Protein AF-A0AA88HBQ2-F1 (afdb_monomer_lite)

Radius of gyration: 17.62 Å; chains: 1; bounding box: 60×36×37 Å

Foldseek 3Di:
DDDDDDDDPPPDDPVVLLVVLLVCVVVVDDLVVSCVVSVHPSVSNVVVNVVCVVVVDDDDDDDDDDDPDDPDDD

Structure (mmCIF, N/CA/C/O backbone):
data_AF-A0AA88HBQ2-F1
#
_entry.id   AF-A0AA88HBQ2-F1
#
loop_
_atom_site.group_PDB
_atom_site.id
_atom_site.type_symbol
_atom_site.label_atom_id
_atom_site.label_alt_id
_atom_site.label_comp_id
_atom_site.label_asym_id
_atom_site.label_entity_id
_atom_site.label_seq_id
_atom_site.pdbx_PDB_ins_code
_atom_site.Cartn_x
_atom_site.Cartn_y
_atom_site.Cartn_z
_atom_site.occupancy
_atom_site.B_iso_or_equiv
_atom_site.auth_seq_id
_atom_site.auth_comp_id
_atom_site.auth_asym_id
_atom_site.auth_atom_id
_atom_site.pdbx_PDB_model_num
ATOM 1 N N . MET A 1 1 ? 33.094 -16.084 -24.714 1.00 61.12 1 MET A N 1
ATOM 2 C CA . MET A 1 1 ? 32.645 -14.871 -23.989 1.00 61.12 1 MET A CA 1
ATOM 3 C C . MET A 1 1 ? 31.246 -15.128 -23.427 1.00 61.12 1 MET A C 1
ATOM 5 O O . MET A 1 1 ? 30.390 -15.541 -24.194 1.00 61.12 1 MET A O 1
ATOM 9 N N . ARG A 1 2 ? 31.015 -14.993 -22.110 1.00 72.25 2 ARG A N 1
ATOM 10 C CA . ARG A 1 2 ? 29.723 -15.315 -21.461 1.00 72.25 2 ARG A CA 1
ATOM 1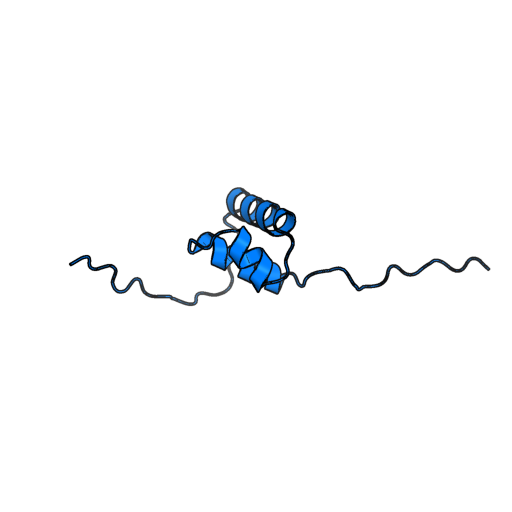1 C C . ARG A 1 2 ? 28.843 -14.060 -21.414 1.00 72.25 2 ARG A C 1
ATOM 13 O O . ARG A 1 2 ? 29.174 -13.119 -20.703 1.00 72.25 2 ARG A O 1
ATOM 20 N N . THR A 1 3 ? 27.745 -14.023 -22.165 1.00 72.31 3 THR A N 1
ATOM 21 C CA . THR A 1 3 ? 26.795 -12.899 -22.133 1.00 72.31 3 THR A CA 1
ATOM 22 C C . THR A 1 3 ? 25.806 -13.092 -20.988 1.00 72.31 3 THR A C 1
ATOM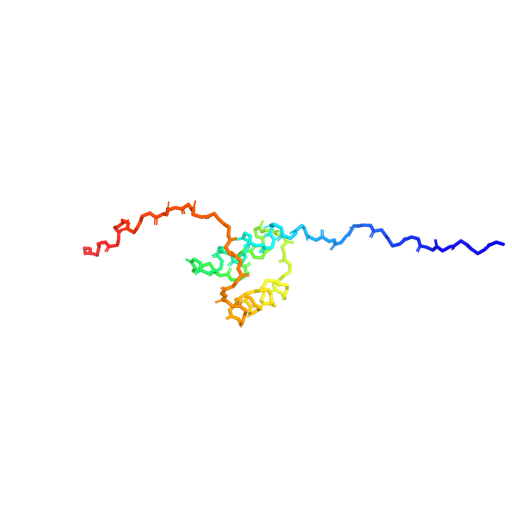 24 O O . THR A 1 3 ? 24.951 -13.976 -21.027 1.00 72.31 3 THR A O 1
ATOM 27 N N . TYR A 1 4 ? 25.935 -12.281 -19.941 1.00 71.50 4 TYR A N 1
ATOM 28 C CA . TYR A 1 4 ? 24.985 -12.261 -18.833 1.00 71.50 4 TYR A CA 1
ATOM 29 C C . TYR A 1 4 ? 23.662 -11.633 -19.290 1.00 71.50 4 TYR A C 1
ATOM 31 O O . TYR A 1 4 ? 23.647 -10.540 -19.855 1.00 71.50 4 TYR A O 1
ATOM 39 N N . LYS A 1 5 ? 22.542 -12.318 -19.027 1.00 65.12 5 LYS A N 1
ATOM 40 C CA . LYS A 1 5 ? 21.192 -11.765 -19.201 1.00 65.12 5 LYS A CA 1
ATOM 41 C C . LYS A 1 5 ? 21.054 -10.559 -18.264 1.00 65.12 5 LYS A C 1
ATOM 43 O O . LYS A 1 5 ? 21.057 -10.730 -17.045 1.00 65.12 5 LYS A O 1
ATOM 48 N N . ARG A 1 6 ? 20.959 -9.344 -18.812 1.00 63.97 6 ARG A N 1
ATOM 49 C CA . ARG A 1 6 ? 20.623 -8.151 -18.020 1.00 63.97 6 ARG A CA 1
ATOM 50 C C . ARG A 1 6 ? 19.199 -8.326 -17.488 1.00 63.97 6 ARG A C 1
ATOM 52 O O . ARG A 1 6 ? 18.300 -8.660 -18.259 1.00 63.97 6 ARG A O 1
ATOM 59 N N . LYS A 1 7 ? 18.995 -8.157 -16.178 1.00 61.00 7 LYS A N 1
ATOM 60 C CA . LYS A 1 7 ? 17.642 -8.106 -15.609 1.00 61.00 7 LYS A CA 1
ATOM 61 C C . LYS A 1 7 ? 16.980 -6.841 -16.155 1.00 61.00 7 LYS A C 1
ATOM 63 O O . LYS A 1 7 ? 17.499 -5.752 -15.952 1.00 61.00 7 LYS A O 1
ATOM 68 N N . THR A 1 8 ? 15.903 -7.001 -16.910 1.00 53.84 8 THR A N 1
ATOM 69 C CA . THR A 1 8 ? 15.107 -5.889 -17.435 1.00 53.84 8 THR A CA 1
ATOM 70 C C . THR A 1 8 ? 14.461 -5.117 -16.286 1.00 53.84 8 THR A C 1
ATOM 72 O O . THR A 1 8 ? 13.944 -5.730 -15.354 1.00 53.84 8 THR A O 1
ATOM 75 N N . GLU A 1 9 ? 14.447 -3.790 -16.385 1.00 57.53 9 GLU A N 1
ATOM 76 C CA . GLU A 1 9 ? 13.879 -2.835 -15.412 1.00 57.53 9 GLU A CA 1
ATOM 77 C C . GLU A 1 9 ? 12.342 -2.953 -15.240 1.00 57.53 9 GLU A C 1
ATOM 79 O O . GLU A 1 9 ? 11.769 -2.420 -14.289 1.00 57.53 9 GLU A O 1
ATOM 84 N N . ASN A 1 10 ? 11.684 -3.714 -16.126 1.00 49.50 10 ASN A N 1
ATOM 85 C CA . ASN A 1 10 ? 10.230 -3.851 -16.312 1.00 49.50 10 ASN A CA 1
ATOM 86 C C . ASN A 1 10 ? 9.463 -4.612 -15.211 1.00 49.50 10 ASN A C 1
ATOM 88 O O . ASN A 1 10 ? 8.664 -5.502 -15.496 1.00 49.50 10 ASN A O 1
ATOM 92 N N . GLY A 1 11 ? 9.655 -4.272 -13.942 1.00 55.69 11 GLY A N 1
ATOM 93 C CA . GLY A 1 11 ? 8.820 -4.842 -12.876 1.00 55.69 11 GLY A CA 1
ATOM 94 C C . GLY A 1 11 ? 8.751 -4.036 -11.592 1.00 55.69 11 GLY A C 1
ATOM 95 O O . GLY A 1 11 ? 8.095 -4.464 -10.643 1.00 55.69 11 GLY A O 1
ATOM 96 N N . THR A 1 12 ? 9.424 -2.889 -11.537 1.00 69.12 12 THR A N 1
ATOM 97 C CA . THR A 1 12 ? 9.504 -2.108 -10.306 1.00 69.12 12 THR A CA 1
ATOM 98 C C . THR A 1 12 ? 8.461 -1.006 -10.357 1.00 69.12 12 THR A C 1
ATOM 100 O O . THR A 1 12 ? 8.623 -0.015 -11.061 1.00 69.12 12 THR A O 1
ATOM 103 N N . ILE A 1 13 ? 7.364 -1.199 -9.624 1.00 76.00 13 ILE A N 1
ATOM 104 C CA . ILE A 1 13 ? 6.372 -0.145 -9.396 1.00 76.00 13 ILE A CA 1
ATOM 105 C C . ILE A 1 13 ? 7.100 1.019 -8.710 1.00 76.00 13 ILE A C 1
ATOM 107 O O . ILE 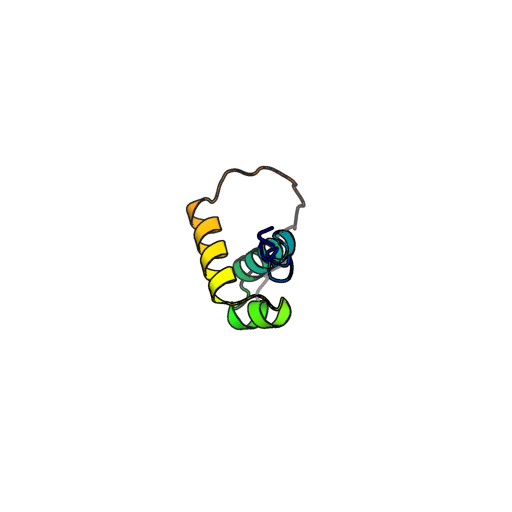A 1 13 ? 7.797 0.770 -7.717 1.00 76.00 13 ILE A O 1
ATOM 111 N N . PRO A 1 14 ? 6.963 2.264 -9.202 1.00 82.62 14 PRO A N 1
ATOM 112 C CA . PRO A 1 14 ? 7.641 3.395 -8.595 1.00 82.62 14 PRO A CA 1
ATOM 113 C C . PRO A 1 14 ? 7.275 3.515 -7.108 1.00 82.62 14 PRO A C 1
ATOM 115 O O . PRO A 1 14 ? 6.104 3.363 -6.740 1.00 82.62 14 PRO A O 1
ATOM 118 N N . PRO A 1 15 ? 8.251 3.799 -6.231 1.00 82.69 15 PRO A N 1
ATOM 119 C CA . PRO A 1 15 ? 8.015 3.846 -4.791 1.00 82.69 15 PRO A CA 1
ATOM 120 C C . PRO A 1 15 ? 7.003 4.930 -4.396 1.00 82.69 15 PRO A C 1
ATOM 122 O O . PRO A 1 15 ? 6.297 4.769 -3.405 1.00 82.69 15 PRO A O 1
ATOM 125 N N . GLU A 1 16 ? 6.903 6.009 -5.170 1.00 85.12 16 GLU A N 1
ATOM 126 C CA . GLU A 1 16 ? 5.928 7.092 -4.983 1.00 85.12 16 GLU A CA 1
ATOM 127 C C . GLU A 1 16 ? 4.486 6.605 -5.159 1.00 85.12 16 GLU A C 1
ATOM 129 O O . GLU A 1 16 ? 3.630 6.872 -4.318 1.00 85.12 16 GLU A O 1
ATOM 134 N N . VAL A 1 17 ? 4.237 5.798 -6.192 1.00 87.38 17 VAL A N 1
ATOM 135 C CA . VAL A 1 17 ? 2.915 5.228 -6.492 1.00 87.38 17 VAL A CA 1
ATOM 136 C C . VAL A 1 17 ? 2.484 4.272 -5.372 1.00 87.38 17 VAL A C 1
ATOM 138 O O . VAL A 1 17 ? 1.324 4.262 -4.959 1.00 87.38 17 VAL A O 1
ATOM 141 N N . ILE A 1 18 ? 3.433 3.517 -4.803 1.00 87.12 18 ILE A N 1
ATOM 142 C CA . ILE A 1 18 ? 3.180 2.670 -3.628 1.00 87.12 18 ILE A CA 1
ATOM 143 C C . ILE A 1 18 ? 2.829 3.522 -2.402 1.00 87.12 18 ILE A C 1
ATOM 145 O O . ILE A 1 18 ? 1.880 3.181 -1.698 1.00 87.12 18 ILE A O 1
ATOM 149 N N . ARG A 1 19 ? 3.544 4.631 -2.152 1.00 87.25 19 ARG A N 1
ATOM 150 C CA . ARG A 1 19 ? 3.246 5.540 -1.028 1.00 87.25 19 ARG A CA 1
ATOM 151 C C . ARG A 1 19 ? 1.847 6.144 -1.139 1.00 87.25 19 ARG A C 1
ATOM 153 O O . ARG A 1 19 ? 1.098 6.076 -0.171 1.00 87.25 19 ARG A O 1
ATOM 160 N N . GLN A 1 20 ? 1.466 6.634 -2.318 1.00 89.69 20 GLN A N 1
ATOM 161 C CA . GLN A 1 20 ? 0.116 7.154 -2.567 1.00 89.69 20 GLN A CA 1
ATOM 162 C C . GLN A 1 20 ? -0.960 6.082 -2.334 1.00 89.69 20 GLN A C 1
ATOM 164 O O . GLN A 1 20 ? -1.987 6.347 -1.714 1.00 89.69 20 GLN A O 1
ATOM 169 N N . GLY A 1 21 ? -0.715 4.843 -2.778 1.00 90.75 21 GLY A N 1
ATOM 170 C CA . GLY A 1 21 ? -1.626 3.725 -2.527 1.00 90.75 21 GLY A CA 1
ATOM 171 C C . GLY A 1 21 ? -1.765 3.383 -1.038 1.00 90.75 21 GLY A C 1
ATOM 172 O O . GLY A 1 21 ? -2.867 3.113 -0.567 1.00 90.75 21 GLY A O 1
ATOM 173 N N . VAL A 1 22 ? -0.666 3.419 -0.281 1.00 90.19 22 VAL A N 1
ATOM 174 C CA . VAL A 1 22 ? -0.675 3.234 1.181 1.00 90.19 22 VAL A CA 1
ATOM 175 C C . VAL A 1 22 ? -1.462 4.353 1.865 1.00 90.19 22 VAL A C 1
ATOM 177 O O . VAL A 1 22 ? -2.306 4.054 2.704 1.00 90.19 22 VAL A O 1
ATOM 180 N N . GLN A 1 23 ? -1.251 5.611 1.473 1.00 90.00 23 GLN A N 1
ATOM 181 C CA . GLN A 1 23 ? -1.965 6.762 2.028 1.00 90.00 23 GLN A CA 1
ATOM 182 C C . GLN A 1 23 ? -3.483 6.653 1.819 1.00 90.00 23 GLN A C 1
ATOM 184 O O . GLN A 1 23 ? -4.230 6.716 2.790 1.00 90.00 23 GLN A O 1
ATOM 189 N N . LYS A 1 24 ? -3.939 6.345 0.596 1.00 91.44 24 LYS A N 1
ATOM 190 C CA . LYS A 1 24 ? -5.368 6.114 0.301 1.00 91.44 24 LYS A CA 1
ATOM 191 C C . LYS A 1 24 ? -5.989 5.007 1.162 1.00 91.44 24 LYS A C 1
ATOM 193 O O . LYS A 1 24 ? -7.176 5.046 1.470 1.00 91.44 24 LYS A O 1
ATOM 198 N N . ILE A 1 25 ? -5.211 3.987 1.534 1.00 91.00 25 ILE A N 1
ATOM 199 C CA . ILE A 1 25 ? -5.678 2.921 2.434 1.00 91.00 25 ILE A CA 1
ATOM 200 C C . ILE A 1 25 ? -5.792 3.430 3.875 1.00 91.00 25 ILE A C 1
ATOM 202 O O . ILE A 1 25 ? -6.760 3.096 4.556 1.00 91.00 25 ILE A O 1
ATOM 206 N N . LEU A 1 26 ? -4.832 4.236 4.336 1.00 87.56 26 LEU A N 1
ATOM 207 C CA . LEU A 1 26 ? -4.858 4.844 5.670 1.00 87.56 26 LEU A CA 1
ATOM 208 C C . LEU A 1 26 ? -6.014 5.845 5.829 1.00 87.56 26 LEU A C 1
ATOM 210 O O . LEU A 1 26 ? -6.601 5.915 6.902 1.00 87.56 26 LEU A O 1
ATOM 214 N N . GLU A 1 27 ? -6.404 6.532 4.754 1.00 88.88 27 GLU A N 1
ATOM 215 C CA . GLU A 1 27 ? -7.583 7.414 4.688 1.00 88.88 27 GLU A CA 1
ATOM 216 C C . GLU A 1 27 ? -8.931 6.653 4.726 1.00 88.88 27 GLU A C 1
ATOM 218 O O . GLU A 1 27 ? -9.996 7.264 4.704 1.00 88.88 27 GLU A O 1
ATOM 223 N N . GLY A 1 28 ? -8.914 5.315 4.796 1.00 88.25 28 GLY A N 1
ATOM 224 C CA . GLY A 1 28 ? -10.113 4.466 4.876 1.00 88.25 28 GLY A CA 1
ATOM 225 C C . GLY A 1 28 ? -10.429 3.687 3.594 1.00 88.25 28 GLY A C 1
ATOM 226 O O . GLY A 1 28 ? -11.434 2.972 3.520 1.00 88.25 28 GLY A O 1
ATOM 227 N N . GLY A 1 29 ? -9.572 3.776 2.574 1.00 89.25 29 GLY A N 1
ATOM 228 C CA . GLY A 1 29 ? -9.712 3.034 1.327 1.00 89.25 29 GLY A CA 1
ATOM 229 C C . GLY A 1 29 ? -9.577 1.517 1.502 1.00 89.25 29 GLY A C 1
ATOM 230 O O . GLY A 1 29 ? -8.697 0.996 2.190 1.00 89.25 29 GLY A O 1
ATOM 231 N N . LYS A 1 30 ? -10.425 0.752 0.805 1.00 91.75 30 LYS A N 1
ATOM 232 C CA . LYS A 1 30 ? -10.325 -0.716 0.781 1.00 91.75 30 LYS A CA 1
ATOM 233 C C . LYS A 1 30 ? -9.141 -1.156 -0.083 1.00 91.75 30 LYS A C 1
ATOM 235 O O . LYS A 1 30 ? -9.066 -0.807 -1.259 1.00 91.75 30 LYS A O 1
ATOM 240 N N . PHE A 1 31 ? -8.308 -2.056 0.444 1.00 88.56 31 PHE A N 1
ATOM 241 C CA . PHE A 1 31 ? -7.158 -2.640 -0.268 1.00 88.56 31 PHE A CA 1
ATOM 242 C C . PHE A 1 31 ? -7.473 -3.140 -1.686 1.00 88.56 31 PHE A C 1
ATOM 244 O O . PHE A 1 31 ? -6.662 -2.975 -2.587 1.00 88.56 31 PHE A O 1
ATOM 251 N N . ALA A 1 32 ? -8.625 -3.789 -1.888 1.00 88.75 32 ALA A N 1
ATOM 252 C CA . ALA A 1 32 ? -8.998 -4.343 -3.191 1.00 88.75 32 ALA A CA 1
ATOM 253 C C . ALA A 1 32 ? -9.306 -3.258 -4.234 1.00 88.75 32 ALA A C 1
ATOM 255 O O . ALA A 1 32 ? -9.004 -3.447 -5.409 1.00 88.75 32 ALA A O 1
ATOM 256 N N . THR A 1 33 ? -9.891 -2.141 -3.803 1.00 91.62 33 THR A N 1
ATOM 257 C CA . THR A 1 33 ? -10.226 -1.010 -4.672 1.00 91.62 33 THR A CA 1
ATOM 258 C C . THR A 1 33 ? -8.954 -0.275 -5.078 1.00 91.62 33 THR A C 1
ATOM 260 O O . THR A 1 33 ? -8.674 -0.155 -6.266 1.00 91.62 33 THR A O 1
ATOM 263 N N . VAL A 1 34 ? -8.122 0.088 -4.097 1.00 91.44 34 VAL A N 1
ATOM 264 C CA . VAL A 1 34 ? -6.871 0.828 -4.328 1.00 91.44 34 VAL A CA 1
ATOM 265 C C . VAL A 1 34 ? -5.870 0.012 -5.154 1.00 91.44 34 VAL A C 1
ATOM 267 O O . VAL A 1 34 ? -5.207 0.547 -6.036 1.00 91.44 34 VAL A O 1
ATOM 270 N N . ALA A 1 35 ? -5.792 -1.306 -4.931 1.00 90.00 35 ALA A N 1
ATOM 271 C CA . ALA A 1 35 ? -4.947 -2.199 -5.726 1.00 90.00 35 ALA A CA 1
ATOM 272 C C . ALA A 1 35 ? -5.317 -2.199 -7.219 1.00 90.00 35 ALA A C 1
ATOM 274 O O . ALA A 1 35 ? -4.432 -2.234 -8.072 1.00 90.00 35 ALA A O 1
ATOM 275 N N . ARG A 1 36 ? -6.620 -2.167 -7.535 1.00 89.75 36 ARG A N 1
ATOM 276 C CA . ARG A 1 36 ? -7.107 -2.137 -8.922 1.00 89.75 36 ARG A CA 1
ATOM 277 C C . ARG A 1 36 ? -6.859 -0.784 -9.573 1.00 89.75 36 ARG A C 1
ATOM 279 O O . ARG A 1 36 ? -6.389 -0.754 -10.698 1.00 89.75 36 ARG A O 1
ATOM 286 N N . GLU A 1 37 ? -7.144 0.297 -8.856 1.00 89.88 37 GLU A N 1
ATOM 287 C CA . GLU A 1 37 ? -6.981 1.670 -9.344 1.00 89.88 37 GLU A CA 1
ATOM 288 C C . GLU A 1 37 ? -5.514 2.004 -9.641 1.00 89.88 37 GLU A C 1
ATOM 290 O O . GLU A 1 37 ? -5.191 2.536 -10.696 1.00 89.88 37 GLU A O 1
ATOM 295 N N . MET A 1 38 ? -4.610 1.634 -8.733 1.00 86.19 38 MET A N 1
ATOM 296 C CA . MET A 1 38 ? -3.185 1.960 -8.840 1.00 86.19 38 MET A CA 1
ATOM 297 C C . MET A 1 38 ? -2.388 0.895 -9.614 1.00 86.19 38 MET A C 1
ATOM 299 O O . MET A 1 38 ? -1.171 1.011 -9.740 1.00 86.19 38 MET A O 1
ATOM 303 N N . HIS A 1 39 ? -3.046 -0.173 -10.086 1.00 88.19 39 HIS A N 1
ATOM 304 C CA . HIS A 1 39 ? -2.412 -1.352 -10.692 1.00 88.19 39 HIS A CA 1
ATOM 305 C C . HIS A 1 39 ? -1.287 -1.962 -9.830 1.00 88.19 39 HIS A C 1
ATOM 307 O O . HIS A 1 39 ? -0.290 -2.480 -10.336 1.00 88.19 39 HIS A O 1
ATOM 313 N N . ILE A 1 40 ? -1.456 -1.935 -8.503 1.00 87.69 40 ILE A N 1
ATOM 314 C CA . ILE A 1 40 ? -0.490 -2.481 -7.544 1.00 87.69 40 ILE A CA 1
ATOM 315 C C . ILE A 1 40 ? -1.007 -3.815 -7.002 1.00 87.69 40 ILE A C 1
ATOM 317 O O . ILE A 1 40 ? -2.157 -3.899 -6.563 1.00 87.69 40 ILE A O 1
ATOM 321 N N . PRO A 1 41 ? -0.168 -4.862 -6.920 1.00 90.06 41 PRO A N 1
ATOM 322 C CA . PRO A 1 41 ? -0.539 -6.091 -6.241 1.00 90.06 41 PRO A CA 1
ATOM 323 C C . PRO A 1 41 ? -0.961 -5.826 -4.793 1.00 90.06 41 PRO A C 1
ATOM 325 O O . PRO A 1 41 ? -0.253 -5.186 -4.011 1.00 90.06 41 PRO A O 1
ATOM 328 N N . ARG A 1 42 ? -2.103 -6.393 -4.398 1.00 90.19 42 ARG A N 1
ATOM 329 C CA . ARG A 1 42 ? -2.633 -6.263 -3.033 1.00 90.19 42 ARG A CA 1
ATOM 330 C C . ARG A 1 42 ? -1.630 -6.708 -1.962 1.00 90.19 42 ARG A C 1
ATOM 332 O O . ARG A 1 42 ? -1.586 -6.118 -0.885 1.00 90.19 42 ARG A O 1
ATOM 339 N N . SER A 1 43 ? -0.840 -7.744 -2.246 1.00 90.19 43 SER A N 1
ATOM 340 C CA . SER A 1 43 ? 0.221 -8.241 -1.361 1.00 90.19 43 SER A CA 1
ATOM 341 C C . SER A 1 43 ? 1.287 -7.178 -1.093 1.00 90.19 43 SER A C 1
ATOM 343 O O . SER A 1 43 ? 1.699 -7.009 0.054 1.00 90.19 43 SER A O 1
ATOM 345 N N . THR A 1 44 ? 1.676 -6.422 -2.121 1.00 88.56 44 THR A N 1
ATOM 346 C CA . THR A 1 44 ? 2.610 -5.299 -2.009 1.00 88.56 44 THR A CA 1
ATOM 347 C C . THR A 1 44 ? 2.025 -4.209 -1.122 1.00 88.56 44 THR A C 1
ATOM 349 O O . THR A 1 44 ? 2.658 -3.847 -0.136 1.00 88.56 44 THR A O 1
ATOM 352 N N . LEU A 1 45 ? 0.792 -3.757 -1.381 1.00 89.62 45 LEU A N 1
ATOM 353 C CA . LEU A 1 45 ? 0.148 -2.742 -0.538 1.00 89.62 45 LEU A CA 1
ATOM 354 C C . LEU A 1 45 ? 0.050 -3.191 0.922 1.00 89.62 45 LEU A C 1
ATOM 356 O O . LEU A 1 45 ? 0.467 -2.448 1.797 1.00 89.62 45 LEU A O 1
ATOM 360 N N . LYS A 1 46 ? -0.387 -4.428 1.193 1.00 90.56 46 LYS A N 1
ATOM 361 C CA . LYS A 1 46 ? -0.480 -4.967 2.562 1.00 90.56 46 LYS A CA 1
ATOM 362 C C . LYS A 1 46 ? 0.871 -4.981 3.283 1.00 90.56 46 LYS A C 1
ATOM 364 O O . LYS A 1 46 ? 0.954 -4.612 4.453 1.00 90.56 46 LYS A O 1
ATOM 369 N N . ARG A 1 47 ? 1.932 -5.405 2.591 1.00 89.56 47 ARG A N 1
ATOM 370 C CA . ARG A 1 47 ? 3.291 -5.432 3.147 1.00 89.56 47 ARG A CA 1
ATOM 371 C C . ARG A 1 47 ? 3.778 -4.022 3.475 1.00 89.56 47 ARG A C 1
ATOM 373 O O . ARG A 1 47 ? 4.332 -3.813 4.547 1.00 89.56 47 ARG A O 1
ATOM 380 N N . TYR A 1 48 ? 3.566 -3.070 2.570 1.00 88.62 48 TYR A N 1
ATOM 381 C CA . TYR A 1 48 ? 4.013 -1.690 2.755 1.00 88.62 48 TYR A CA 1
ATOM 382 C C . TYR A 1 48 ? 3.178 -0.934 3.794 1.00 88.62 48 TYR A C 1
ATOM 384 O O . TYR A 1 48 ? 3.763 -0.218 4.596 1.00 88.62 48 TYR A O 1
ATOM 392 N N . THR A 1 49 ? 1.858 -1.142 3.864 1.00 89.06 49 THR A N 1
ATOM 393 C CA . THR A 1 49 ? 1.019 -0.576 4.937 1.00 89.06 49 THR A CA 1
ATOM 394 C C . THR A 1 49 ? 1.436 -1.115 6.300 1.00 89.06 49 THR A C 1
ATOM 396 O O . THR A 1 49 ? 1.550 -0.354 7.252 1.00 89.06 49 THR A O 1
ATOM 399 N N . GLN A 1 50 ? 1.702 -2.423 6.406 1.00 88.19 50 GLN A N 1
ATOM 400 C CA . GLN A 1 50 ? 2.153 -3.024 7.662 1.00 88.19 50 GLN A CA 1
ATOM 401 C C . GLN A 1 50 ? 3.516 -2.465 8.072 1.00 88.19 50 GLN A C 1
ATOM 403 O O . GLN A 1 50 ? 3.677 -2.072 9.220 1.00 88.19 50 GLN A O 1
ATOM 408 N N . LYS A 1 51 ? 4.453 -2.369 7.121 1.00 85.62 51 LYS A N 1
ATOM 409 C CA . LYS A 1 51 ? 5.770 -1.765 7.336 1.00 85.62 51 LYS A CA 1
ATOM 410 C C . LYS A 1 51 ? 5.654 -0.312 7.812 1.00 85.62 51 LYS A C 1
ATOM 412 O O . LYS A 1 51 ? 6.300 0.052 8.783 1.00 85.62 51 LYS A O 1
ATOM 417 N N . PHE A 1 52 ? 4.787 0.480 7.182 1.00 84.12 52 PHE A N 1
ATOM 418 C CA . PHE A 1 52 ? 4.534 1.873 7.556 1.00 84.12 52 PHE A CA 1
ATOM 419 C C . PHE A 1 52 ? 3.988 2.008 8.984 1.00 84.12 52 PHE A C 1
ATOM 421 O O . PHE A 1 52 ? 4.431 2.877 9.721 1.00 84.12 52 PHE A O 1
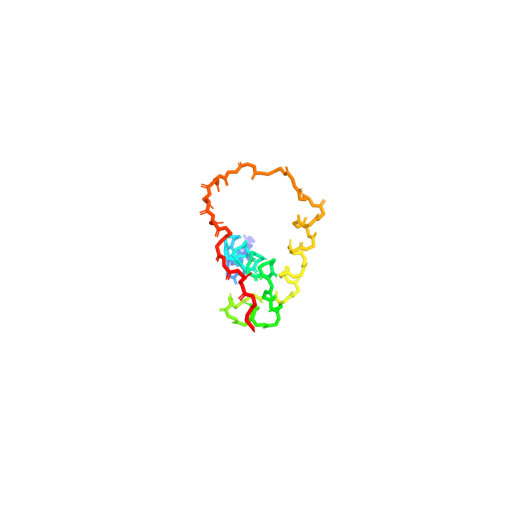ATOM 428 N N . LEU A 1 53 ? 3.073 1.128 9.401 1.00 82.19 53 LEU A N 1
ATOM 429 C CA . LEU A 1 53 ? 2.537 1.123 10.766 1.00 82.19 53 LEU A CA 1
ATOM 430 C C . LEU A 1 53 ? 3.569 0.662 11.804 1.00 82.19 53 LEU A C 1
ATOM 432 O O . LEU A 1 53 ? 3.599 1.192 12.909 1.00 82.19 53 LEU A O 1
ATOM 436 N N . THR A 1 54 ? 4.418 -0.313 11.468 1.00 81.00 54 THR A N 1
ATOM 437 C CA . THR A 1 54 ? 5.465 -0.806 12.380 1.00 81.00 54 THR A CA 1
ATOM 438 C C . THR A 1 54 ? 6.658 0.139 12.491 1.00 81.00 54 THR A C 1
ATOM 440 O O . THR A 1 54 ? 7.293 0.192 13.536 1.00 81.00 54 THR A O 1
ATOM 443 N N . GLU A 1 55 ? 6.970 0.874 11.423 1.00 72.50 55 GLU A N 1
ATOM 444 C CA . GLU A 1 55 ? 8.070 1.848 11.362 1.00 72.50 55 GLU A CA 1
ATOM 445 C C . GLU A 1 55 ? 7.587 3.293 11.594 1.00 72.50 55 GLU A C 1
ATOM 447 O O . GLU A 1 55 ? 8.342 4.235 11.358 1.00 72.50 55 GLU A O 1
ATOM 452 N N . GLY A 1 56 ? 6.326 3.478 12.003 1.00 58.09 56 GLY A N 1
ATOM 453 C CA . GLY A 1 56 ? 5.588 4.741 11.957 1.00 58.09 56 GLY A CA 1
ATOM 454 C C . GLY A 1 56 ? 6.150 5.881 12.806 1.00 58.09 56 GLY A C 1
ATOM 455 O O . GLY A 1 56 ? 5.553 6.232 13.819 1.00 58.09 56 GLY A O 1
ATOM 456 N N . GLY A 1 57 ? 7.243 6.523 12.384 1.00 54.34 57 GLY A N 1
ATOM 457 C CA . GLY A 1 57 ? 7.702 7.713 13.101 1.00 54.34 57 GLY A CA 1
ATOM 458 C C . GLY A 1 57 ? 8.954 8.458 12.652 1.00 54.34 57 GLY A C 1
ATOM 459 O O . GLY A 1 57 ? 9.269 9.444 13.303 1.00 54.34 57 GLY A O 1
ATOM 460 N N . THR A 1 58 ? 9.690 8.079 11.602 1.00 50.47 58 THR A N 1
ATOM 461 C CA . THR A 1 58 ? 10.881 8.870 11.211 1.00 50.47 58 THR A CA 1
ATOM 462 C C . THR A 1 58 ? 11.061 8.992 9.700 1.00 50.47 58 THR A C 1
ATOM 464 O O . THR A 1 58 ? 11.957 8.399 9.104 1.00 50.47 58 THR A O 1
ATOM 467 N N . SER A 1 59 ? 10.237 9.818 9.062 1.00 45.59 59 SER A N 1
ATOM 468 C CA . SER A 1 59 ? 10.733 10.647 7.961 1.00 45.59 59 SER A CA 1
ATOM 469 C C . SER A 1 59 ? 9.884 11.906 7.887 1.00 45.59 59 SER A C 1
ATOM 471 O O . SER A 1 59 ? 8.858 11.970 7.219 1.00 45.59 59 SER A O 1
ATOM 473 N N . THR A 1 60 ? 10.307 12.883 8.682 1.00 53.06 60 THR A N 1
ATOM 474 C CA . THR A 1 60 ? 10.042 14.300 8.478 1.00 53.06 60 THR A CA 1
ATOM 475 C C . THR A 1 60 ? 10.316 14.635 7.018 1.00 53.06 60 THR A C 1
ATOM 477 O O . THR A 1 60 ? 11.477 14.606 6.626 1.00 53.06 60 THR A O 1
ATOM 480 N N . ASN A 1 61 ? 9.280 14.883 6.223 1.00 53.19 61 ASN A N 1
ATOM 481 C CA . ASN A 1 61 ? 9.309 15.842 5.123 1.00 53.19 61 ASN A CA 1
ATOM 482 C C . ASN A 1 61 ? 7.866 16.128 4.689 1.00 53.19 61 ASN A C 1
ATOM 484 O O . ASN A 1 6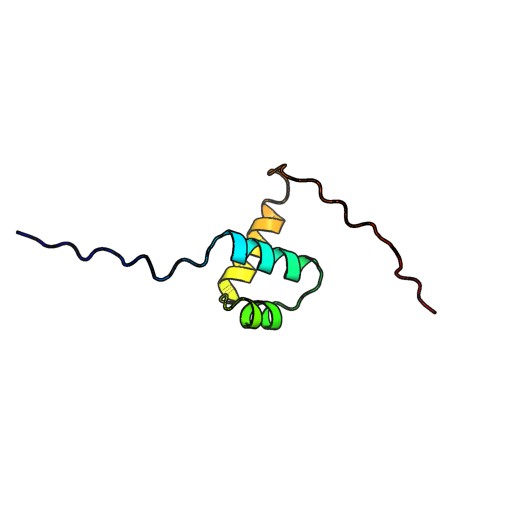1 ? 7.130 15.224 4.299 1.00 53.19 61 ASN A O 1
ATOM 488 N N . ASP A 1 62 ? 7.529 17.410 4.808 1.00 46.31 62 ASP A N 1
ATOM 489 C CA . ASP A 1 62 ? 6.410 18.113 4.186 1.00 46.31 62 ASP A CA 1
ATOM 490 C C . ASP A 1 62 ? 5.032 17.994 4.845 1.00 46.31 62 ASP A C 1
ATOM 492 O O . ASP A 1 62 ? 4.129 17.253 4.462 1.00 46.31 62 ASP A O 1
ATOM 496 N N . VAL A 1 63 ? 4.895 18.869 5.843 1.00 54.22 63 VAL A N 1
ATOM 497 C CA . VAL A 1 63 ? 3.710 19.681 6.117 1.00 54.22 63 VAL A CA 1
ATOM 498 C C . VAL A 1 63 ? 2.973 20.017 4.815 1.00 54.22 63 VAL A C 1
ATOM 500 O O . VAL A 1 63 ? 3.409 20.831 4.007 1.00 54.22 63 VAL A O 1
ATOM 503 N N . SER A 1 64 ? 1.816 19.409 4.621 1.00 52.69 64 SER A N 1
ATOM 504 C CA . SER A 1 64 ? 0.720 20.019 3.881 1.00 52.69 64 SER A CA 1
ATOM 505 C C . SER A 1 64 ? -0.524 19.737 4.701 1.00 52.69 64 SER A C 1
ATOM 507 O O . SER A 1 64 ? -1.048 18.626 4.723 1.00 52.69 64 SER A O 1
ATOM 509 N N . GLU A 1 65 ? -0.885 20.745 5.486 1.00 59.28 65 GLU A N 1
ATOM 510 C CA . GLU A 1 65 ? -2.113 20.842 6.257 1.00 59.28 65 GLU A CA 1
ATOM 511 C C . GLU A 1 65 ? -3.304 20.407 5.397 1.00 59.28 65 GLU A C 1
ATOM 513 O O . GLU A 1 65 ? -3.556 20.981 4.337 1.00 59.28 65 GLU A O 1
ATOM 518 N N . VAL A 1 66 ? -4.061 19.413 5.859 1.00 53.34 66 VAL A N 1
ATOM 519 C CA . VAL A 1 66 ? -5.440 19.239 5.401 1.00 53.34 66 VAL A CA 1
ATOM 520 C C . VAL A 1 66 ? -6.321 19.474 6.626 1.00 53.34 66 VAL A C 1
ATOM 522 O O . VAL A 1 66 ? -6.281 18.665 7.557 1.00 53.34 66 VAL A O 1
ATOM 525 N N . PRO A 1 67 ? -7.036 20.610 6.703 1.00 47.88 67 PRO A N 1
ATOM 526 C CA . PRO A 1 67 ? -7.827 20.954 7.873 1.00 47.88 67 PRO A CA 1
ATOM 527 C C . PRO A 1 67 ? -8.977 19.959 8.060 1.00 47.88 67 PRO A C 1
ATOM 529 O O . PRO A 1 67 ? -9.687 19.604 7.119 1.00 47.88 67 PRO A O 1
A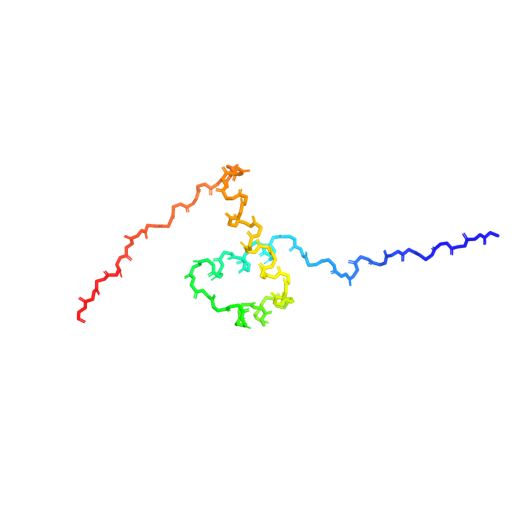TOM 532 N N . LEU A 1 68 ? -9.153 19.525 9.309 1.00 57.59 68 LEU A N 1
ATOM 533 C CA . LEU A 1 68 ? -10.322 18.801 9.804 1.00 57.59 68 LEU A CA 1
ATOM 534 C C . LEU A 1 68 ? -11.543 19.731 9.759 1.00 57.59 68 LEU A C 1
ATOM 536 O O . LEU A 1 68 ? -11.945 20.270 10.786 1.00 57.59 68 LEU A O 1
ATOM 540 N N . GLU A 1 69 ? -12.142 19.928 8.588 1.00 53.03 69 GLU A N 1
ATOM 541 C CA . GLU A 1 69 ? -13.458 20.557 8.498 1.00 53.03 69 GLU A CA 1
ATOM 542 C C . GLU A 1 69 ? -14.537 19.562 8.056 1.00 53.03 69 GLU A C 1
ATOM 544 O O . GLU A 1 69 ? -14.559 19.053 6.938 1.00 53.03 69 GLU A O 1
ATOM 549 N N . ASN A 1 70 ? -15.482 19.383 8.983 1.00 49.34 70 ASN A N 1
ATOM 550 C CA . ASN A 1 70 ? -16.887 19.038 8.773 1.00 49.34 70 ASN A CA 1
ATOM 551 C C . ASN A 1 70 ? -17.263 17.564 8.570 1.00 49.34 70 ASN A C 1
ATOM 553 O O . ASN A 1 70 ? -17.911 17.195 7.594 1.00 49.34 70 ASN A O 1
ATOM 557 N N . PHE A 1 71 ? -17.047 16.753 9.610 1.00 50.50 71 PHE A N 1
ATOM 558 C CA . PHE A 1 71 ? -18.026 15.718 9.964 1.00 50.50 71 PHE A CA 1
ATOM 559 C C . PHE A 1 71 ? -19.039 16.305 10.961 1.00 50.50 71 PHE A C 1
ATOM 561 O O . PHE A 1 71 ? -18.861 16.212 12.173 1.00 50.50 71 PHE A O 1
ATOM 568 N N . ILE A 1 72 ? -20.104 16.933 10.453 1.00 49.59 72 ILE A N 1
ATOM 569 C CA . ILE A 1 72 ? -21.309 17.224 11.244 1.00 49.59 72 ILE A CA 1
ATOM 570 C C . ILE A 1 72 ? -22.370 16.192 10.842 1.00 49.59 72 ILE A C 1
ATOM 572 O O . ILE A 1 72 ? -22.801 16.216 9.687 1.00 49.59 72 ILE A O 1
ATOM 576 N N . PRO A 1 73 ? -22.815 15.289 11.733 1.00 54.78 73 PRO A N 1
ATOM 577 C CA . PRO A 1 73 ? -23.988 14.472 11.460 1.00 54.78 73 PRO A CA 1
ATOM 578 C C . PRO A 1 73 ? -25.255 15.315 11.684 1.00 54.78 73 PRO A C 1
ATOM 580 O O . PRO A 1 73 ? -25.414 15.930 12.740 1.00 54.78 73 PRO A O 1
ATOM 583 N N . ARG A 1 74 ? -26.143 15.356 10.686 1.00 52.12 74 ARG A N 1
ATOM 584 C CA . ARG A 1 74 ? -27.563 15.687 10.877 1.00 52.12 74 ARG A CA 1
ATOM 585 C C . ARG A 1 74 ? -28.362 14.399 10.959 1.00 52.12 74 ARG A C 1
ATOM 587 O O . ARG A 1 74 ? -28.026 13.476 10.184 1.00 52.12 74 ARG A O 1
#

pLDDT: mean 74.56, std 16.42, range [45.59, 91.75]

InterPro domains:
  IPR009057 Homedomain-like superfamily [SSF46689] (14-65)

Sequence (74 aa):
MRTYKRKTENGTIPPEVIRQGVQKILEGGKFATVAREMHIPRSTLKRYTQKFLTEGGTSTNDVSEVPLENFIPR

Organism: Artemia franciscana (NCBI:txid6661)

Secondary structure (DSSP, 8-state):
-----PPPSTT---HHHHHHHHHHHHTT--HHHHHHHTT--HHHHHHHHHHHHHSTT-----------------